Protein AF-A0A961LJA7-F1 (afdb_monomer)

Mean predicted aligned error: 6.27 Å

Secondary structure (DSSP, 8-state):
-GGG-S-GGG-TTHHHHHHTTS-SS-HHHHHHHHHHHHHHHHHHTT---S-TT-EEETTHHHHT-EEE-PPP-HHHHHHIIIIISTTHHHHHHHHHHHHHHTHHHHHHHHHHHHHHHHHHHHHHHTT-

Nearest PDB structures (foldseek):
  3pvr-assembly1_A  TM=9.749E-01  e=2.827E-11  Escherichia coli str. K-12 substr. MG1655
  4ii4-assembly1_A-2  TM=9.516E-01  e=1.582E-11  Escherichia coli str. K-12 substr. MG1655
  4iit-assembly1_A-2  TM=9.552E-01  e=5.053E-11  Klebsiella pneumoniae subsp. pneumoniae MGH 78578
  5zm8-assembly1_A  TM=3.032E-01  e=5.560E+00  Homo sapiens

Radius of gyration: 25.19 Å; Cα contacts (8 Å, |Δi|>4): 79; chains: 1; bounding box: 45×39×68 Å

pLDDT: mean 91.66, std 8.54, range [62.0, 98.62]

Solvent-accessible surface area (backbone atoms only — not comparable to full-atom values): 7541 Å² total; per-residue (Å²): 116,71,86,51,52,62,56,62,94,72,37,93,63,44,70,63,32,44,74,71,58,75,35,89,64,54,33,51,58,52,40,50,53,46,50,52,58,44,52,61,56,36,50,74,74,71,51,84,72,102,44,94,56,52,39,85,33,60,66,34,82,84,58,70,36,38,60,45,65,59,89,76,67,58,67,61,50,52,39,37,74,74,50,70,32,100,52,40,63,59,54,51,49,53,52,49,49,55,52,61,75,40,43,64,60,56,51,51,50,53,55,52,52,48,57,50,51,53,52,53,50,51,55,50,62,75,72,107

Foldseek 3Di:
DCVLDDDQVPPPCNPVCCVVVVDVDHSVRVVQVCQQVVVVVCVVVPHDDPFPQWDWDCPPPNRNIGIDTDDDPVVQSVCVVVQNDPCSVVVVVVVVCCCVVCVVVVVVVVVVVVVVVVVVVVVVVVVD

Structure (mmCIF, N/CA/C/O backbone):
data_AF-A0A961LJA7-F1
#
_entry.id   AF-A0A961LJA7-F1
#
loop_
_atom_site.group_PDB
_atom_site.id
_atom_site.type_symbol
_atom_site.label_atom_id
_atom_site.label_alt_id
_atom_site.label_comp_id
_atom_site.label_asym_id
_atom_site.label_entity_id
_atom_site.label_seq_id
_atom_site.pdbx_PDB_ins_code
_atom_site.Cartn_x
_atom_site.Cartn_y
_atom_site.Cartn_z
_atom_site.occupancy
_atom_site.B_iso_or_equiv
_atom_site.auth_seq_id
_atom_site.auth_comp_id
_atom_site.auth_asym_id
_atom_site.auth_atom_id
_atom_site.pdbx_PDB_model_num
ATOM 1 N N . LEU A 1 1 ? 4.239 -2.456 -8.085 1.00 93.12 1 LEU A N 1
ATOM 2 C CA . LEU A 1 1 ? 3.907 -1.427 -9.104 1.00 93.12 1 LEU A CA 1
ATOM 3 C C . LEU A 1 1 ? 2.429 -1.029 -9.113 1.00 93.12 1 LEU A C 1
ATOM 5 O O . LEU A 1 1 ? 2.134 0.159 -9.121 1.00 93.12 1 LEU A O 1
ATOM 9 N N . MET A 1 2 ? 1.504 -1.988 -9.030 1.00 94.75 2 MET A N 1
ATOM 10 C CA . MET A 1 2 ? 0.051 -1.739 -9.009 1.00 94.75 2 MET A CA 1
ATOM 11 C C . MET A 1 2 ? -0.463 -0.896 -7.820 1.00 94.75 2 MET A C 1
ATOM 13 O O . MET A 1 2 ? -1.534 -0.304 -7.898 1.00 94.75 2 MET A O 1
ATOM 17 N N . MET A 1 3 ? 0.302 -0.787 -6.725 1.00 94.31 3 MET A N 1
ATOM 18 C CA . MET A 1 3 ? -0.074 0.018 -5.548 1.00 94.31 3 MET A CA 1
ATOM 19 C C . MET A 1 3 ? -0.252 1.514 -5.843 1.00 94.31 3 MET A C 1
ATOM 21 O O . MET A 1 3 ? -0.982 2.184 -5.120 1.00 94.31 3 MET A O 1
ATOM 25 N N . PHE A 1 4 ? 0.398 2.040 -6.886 1.00 92.06 4 PHE A N 1
ATOM 26 C CA . PHE A 1 4 ? 0.255 3.445 -7.283 1.00 92.06 4 PHE A CA 1
ATOM 27 C C . PHE A 1 4 ? -1.086 3.741 -7.972 1.00 92.06 4 PHE A C 1
ATOM 29 O O . PHE A 1 4 ? -1.404 4.903 -8.201 1.00 92.06 4 PHE A O 1
ATOM 36 N N . GLY A 1 5 ? -1.892 2.713 -8.250 1.00 89.69 5 GLY A N 1
ATOM 37 C CA . GLY A 1 5 ? -3.186 2.835 -8.910 1.00 89.69 5 GLY A CA 1
ATOM 38 C C . GLY A 1 5 ? -3.120 2.558 -10.414 1.00 89.69 5 GLY A C 1
ATOM 39 O O . GLY A 1 5 ? -2.051 2.194 -10.921 1.00 89.69 5 GLY A O 1
ATOM 40 N N . PRO A 1 6 ? -4.264 2.708 -11.109 1.00 90.50 6 PRO A N 1
ATOM 41 C CA . PRO A 1 6 ? -4.367 2.500 -12.550 1.00 90.50 6 PRO A CA 1
ATOM 42 C C . PRO A 1 6 ? -3.537 3.526 -13.327 1.00 90.50 6 PRO A C 1
ATOM 44 O O . PRO A 1 6 ? -3.077 4.521 -12.751 1.00 90.50 6 PRO A O 1
ATOM 47 N N . HIS A 1 7 ? -3.382 3.278 -14.628 1.00 85.50 7 HIS A N 1
ATOM 48 C CA . HIS A 1 7 ? -2.815 4.244 -15.565 1.00 85.50 7 HIS A CA 1
ATOM 49 C C . HIS A 1 7 ? -3.558 5.584 -15.484 1.00 85.50 7 HIS A C 1
ATOM 51 O O . HIS A 1 7 ? -4.757 5.624 -15.177 1.00 85.50 7 HIS A O 1
ATOM 57 N N . ASP A 1 8 ? -2.863 6.686 -15.753 1.00 80.75 8 ASP A N 1
ATOM 58 C CA . ASP A 1 8 ? -3.438 8.025 -15.622 1.00 80.75 8 ASP A CA 1
ATOM 59 C C . ASP A 1 8 ? -4.674 8.212 -16.520 1.00 80.75 8 ASP A C 1
ATOM 61 O O . ASP A 1 8 ? -5.640 8.849 -16.099 1.00 80.75 8 ASP A O 1
ATOM 65 N N . SER A 1 9 ? -4.695 7.574 -17.700 1.00 76.12 9 SER A N 1
ATOM 66 C CA . SER A 1 9 ? -5.842 7.568 -18.631 1.00 76.12 9 SER A CA 1
ATOM 67 C C . SER A 1 9 ? -7.116 6.948 -18.053 1.00 76.12 9 SER A C 1
ATOM 69 O O . SER A 1 9 ? -8.215 7.318 -18.458 1.00 76.12 9 SER A O 1
ATOM 71 N N . ASP A 1 10 ? -6.974 6.029 -17.099 1.00 75.62 10 ASP A N 1
ATOM 72 C CA . ASP A 1 10 ? -8.076 5.227 -16.559 1.00 75.62 10 ASP A CA 1
ATOM 73 C C . ASP A 1 10 ? -8.467 5.693 -15.143 1.00 75.62 10 ASP A C 1
ATOM 75 O O . ASP A 1 10 ? -9.366 5.148 -14.492 1.00 75.62 10 ASP A O 1
ATOM 79 N N . SER A 1 11 ? -7.795 6.732 -14.637 1.00 72.75 11 SER A N 1
ATOM 80 C CA . SER A 1 11 ? -8.011 7.299 -13.310 1.00 72.75 11 SER A CA 1
ATOM 81 C C . SER A 1 11 ? -9.184 8.289 -13.313 1.00 72.75 11 SER A C 1
ATOM 83 O O . SER A 1 11 ? -8.995 9.501 -13.420 1.00 72.75 11 SER A O 1
ATOM 85 N N . GLN A 1 12 ? -10.402 7.788 -13.068 1.00 66.88 12 GLN A N 1
ATOM 86 C CA . GLN A 1 12 ? -11.654 8.577 -13.030 1.00 66.88 12 GLN A CA 1
ATOM 87 C C . GLN A 1 12 ? -11.650 9.784 -12.061 1.00 66.88 12 GLN A C 1
ATOM 89 O O . GLN A 1 12 ? -12.466 10.694 -12.195 1.00 66.88 12 GLN A O 1
ATOM 94 N N . HIS A 1 13 ? -10.743 9.818 -11.078 1.00 64.62 13 HIS A N 1
ATOM 95 C CA . HIS A 1 13 ? -10.620 10.903 -10.091 1.00 64.62 13 HIS A CA 1
ATOM 96 C C . HIS A 1 13 ? -9.322 11.721 -10.223 1.00 64.62 13 HIS A C 1
ATOM 98 O O . HIS A 1 13 ? -9.029 12.542 -9.347 1.00 64.62 13 HIS A O 1
ATOM 104 N N . GLY A 1 14 ? -8.529 11.494 -11.280 1.00 62.00 14 GLY A N 1
ATOM 105 C CA . GLY A 1 14 ? -7.227 12.139 -11.493 1.00 62.00 14 GLY A CA 1
ATOM 106 C C . GLY A 1 14 ? -7.334 13.661 -11.589 1.00 62.00 14 GLY A C 1
ATOM 107 O O . GLY A 1 14 ? -6.754 14.374 -10.768 1.00 62.00 14 GLY A O 1
ATOM 108 N N . ASP A 1 15 ? -8.159 14.148 -12.514 1.00 64.44 15 ASP A N 1
ATOM 109 C CA . ASP A 1 15 ? -8.228 15.569 -12.876 1.00 64.44 15 ASP A CA 1
ATOM 110 C C . ASP A 1 15 ? -8.694 16.473 -11.727 1.00 64.44 15 ASP A C 1
ATOM 112 O O . ASP A 1 15 ? -8.109 17.529 -11.470 1.00 64.44 15 ASP A O 1
ATOM 116 N N . GLN A 1 16 ? -9.718 16.051 -10.977 1.00 69.44 16 GLN A N 1
ATOM 117 C CA . GLN A 1 16 ? -10.218 16.820 -9.830 1.00 69.44 16 GLN A CA 1
ATOM 118 C C . GLN A 1 16 ? -9.224 16.807 -8.662 1.00 69.44 16 GLN A C 1
ATOM 120 O O . GLN A 1 16 ? -8.976 17.846 -8.046 1.00 69.44 16 GLN A O 1
ATOM 125 N N . SER A 1 17 ? -8.601 15.655 -8.392 1.00 72.75 17 SER A N 1
ATOM 126 C CA . SER A 1 17 ? -7.621 15.519 -7.308 1.00 72.75 17 SER A CA 1
ATOM 127 C C . SER A 1 17 ? -6.355 16.335 -7.567 1.00 72.75 17 SER A C 1
ATOM 129 O O . SER A 1 17 ? -5.797 16.905 -6.628 1.00 72.75 17 SER A O 1
ATOM 131 N N . MET A 1 18 ? -5.915 16.423 -8.827 1.00 73.44 18 MET A N 1
ATOM 132 C CA . MET A 1 18 ? -4.784 17.262 -9.236 1.00 73.44 18 MET A CA 1
ATOM 133 C C . MET A 1 18 ? -5.139 18.751 -9.159 1.00 73.44 18 MET A C 1
ATOM 135 O O . MET A 1 18 ? -4.376 19.541 -8.600 1.00 73.44 18 MET A O 1
ATOM 139 N N . LYS A 1 19 ? -6.334 19.145 -9.625 1.00 76.38 19 LYS A N 1
ATOM 140 C CA . LYS A 1 19 ? -6.803 20.541 -9.579 1.00 76.38 19 LYS A CA 1
ATOM 141 C C . LYS A 1 19 ? -6.902 21.087 -8.153 1.00 76.38 19 LYS A C 1
ATOM 143 O O . LYS A 1 19 ? -6.561 22.244 -7.911 1.00 76.38 19 LYS A O 1
ATOM 148 N N . TRP A 1 20 ? -7.322 20.258 -7.201 1.00 84.62 20 TRP A N 1
ATOM 149 C CA . TRP A 1 20 ? -7.377 20.619 -5.781 1.00 84.62 20 TRP A CA 1
ATOM 150 C C . TRP A 1 20 ? -6.068 20.377 -5.024 1.00 84.62 20 TRP A C 1
ATOM 152 O O . TRP A 1 20 ? -6.020 20.582 -3.813 1.00 84.62 20 TRP A O 1
ATOM 162 N N . LYS A 1 21 ? -4.995 19.968 -5.717 1.00 81.12 21 LYS A N 1
ATOM 163 C CA . LYS A 1 21 ? -3.683 19.644 -5.132 1.00 81.12 21 LYS A CA 1
ATOM 164 C C . LYS A 1 21 ? -3.738 18.562 -4.041 1.00 81.12 21 LYS A C 1
ATOM 166 O O . LYS A 1 21 ? -2.849 18.498 -3.192 1.00 81.12 21 LYS A O 1
ATOM 171 N N . ILE A 1 22 ? -4.754 17.697 -4.08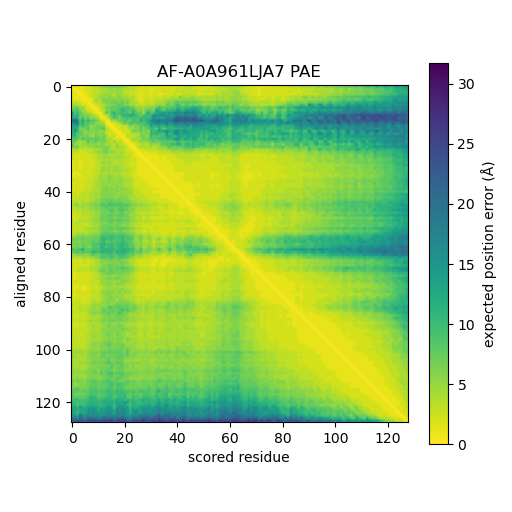1 1.00 78.06 22 ILE A N 1
ATOM 172 C CA . ILE A 1 22 ? -4.838 16.482 -3.258 1.00 78.06 22 ILE A CA 1
ATOM 173 C C . ILE A 1 22 ? -3.809 15.465 -3.768 1.00 78.06 22 ILE A C 1
ATOM 175 O O . ILE A 1 22 ? -3.070 14.880 -2.978 1.00 78.06 22 ILE A O 1
ATOM 179 N N . LYS A 1 23 ? -3.698 15.317 -5.095 1.00 78.00 23 LYS A N 1
ATOM 180 C CA . LYS A 1 23 ? -2.565 14.659 -5.756 1.00 78.00 23 LYS A CA 1
ATOM 181 C C . LYS A 1 23 ? -1.620 15.733 -6.299 1.00 78.00 23 LYS A C 1
ATOM 183 O O . LYS A 1 23 ? -2.068 16.716 -6.880 1.00 78.00 23 LYS A O 1
ATOM 188 N N . ARG A 1 24 ? -0.314 15.572 -6.059 1.00 82.31 24 ARG A N 1
ATOM 189 C CA . ARG A 1 24 ? 0.734 16.470 -6.597 1.00 82.31 24 ARG A CA 1
ATOM 190 C C . ARG A 1 24 ? 1.503 15.867 -7.768 1.00 82.31 24 ARG A C 1
ATOM 192 O O . ARG A 1 24 ? 2.173 16.602 -8.478 1.00 82.31 24 ARG A O 1
ATOM 199 N N . PHE A 1 25 ? 1.417 14.552 -7.911 1.00 84.38 25 PHE A N 1
ATOM 200 C CA . PHE A 1 25 ? 2.030 13.759 -8.964 1.00 84.38 25 PHE A CA 1
ATOM 201 C C . PHE A 1 25 ? 0.991 12.755 -9.442 1.00 84.38 25 PHE A C 1
ATOM 203 O O . PHE A 1 25 ? 0.122 12.346 -8.657 1.00 84.38 25 PHE A O 1
ATOM 210 N N . SER A 1 26 ? 1.088 12.378 -10.707 1.00 87.25 26 SER A N 1
ATOM 211 C CA . SER A 1 26 ? 0.220 11.362 -11.286 1.00 87.25 26 SER A CA 1
ATOM 212 C C . SER A 1 26 ? 0.578 9.956 -10.782 1.00 87.25 26 SER A C 1
ATOM 214 O O . SER A 1 26 ? 1.601 9.756 -10.112 1.00 87.25 26 SER A O 1
ATOM 216 N N . ASN A 1 27 ? -0.282 8.971 -11.050 1.00 89.12 27 ASN A N 1
ATOM 217 C CA . ASN A 1 27 ? -0.012 7.597 -10.626 1.00 89.12 27 ASN A CA 1
ATOM 218 C C . ASN A 1 27 ? 1.207 7.051 -11.381 1.00 89.12 27 ASN A C 1
ATOM 220 O O . ASN A 1 27 ? 2.070 6.401 -10.783 1.00 89.12 27 ASN A O 1
ATOM 224 N N . ASP A 1 28 ? 1.292 7.351 -12.678 1.00 89.81 28 ASP A N 1
ATOM 225 C CA . ASP A 1 28 ? 2.369 6.885 -13.548 1.00 89.81 28 ASP A CA 1
ATOM 226 C C . ASP A 1 28 ? 3.695 7.587 -13.227 1.00 89.81 28 ASP A C 1
ATOM 228 O O . ASP A 1 28 ? 4.732 6.927 -13.147 1.00 89.81 28 ASP A O 1
ATOM 232 N N . GLU A 1 29 ? 3.668 8.886 -12.910 1.00 90.56 29 GLU A N 1
ATOM 233 C CA . GLU A 1 29 ? 4.848 9.627 -12.448 1.00 90.56 29 GLU A CA 1
ATOM 234 C C . GLU A 1 29 ? 5.426 9.051 -11.149 1.00 90.56 29 GLU A C 1
ATOM 236 O O . GLU A 1 29 ? 6.642 8.885 -11.018 1.00 90.56 29 GLU A O 1
ATOM 241 N N . LEU A 1 30 ? 4.571 8.744 -10.165 1.00 92.62 30 LEU A N 1
ATOM 242 C CA . LEU A 1 30 ? 5.016 8.128 -8.912 1.00 92.62 30 LEU A CA 1
ATOM 243 C C . LEU A 1 30 ? 5.552 6.717 -9.143 1.00 92.62 30 LEU A C 1
ATOM 245 O O . LEU A 1 30 ? 6.556 6.340 -8.535 1.00 92.62 30 LEU A O 1
ATOM 249 N N . ARG A 1 31 ? 4.921 5.957 -10.042 1.00 94.94 31 ARG A N 1
ATOM 250 C CA . ARG A 1 31 ? 5.378 4.618 -10.402 1.00 94.94 31 ARG A CA 1
ATOM 251 C C . ARG A 1 31 ? 6.747 4.654 -11.075 1.00 94.94 31 ARG A C 1
ATOM 253 O O . ARG A 1 31 ? 7.615 3.888 -10.671 1.00 94.94 31 ARG A O 1
ATOM 260 N N . GLN A 1 32 ? 6.964 5.557 -12.030 1.00 94.12 32 GLN A N 1
ATOM 261 C CA . GLN A 1 32 ? 8.254 5.709 -12.704 1.00 94.12 32 GLN A CA 1
ATOM 262 C C . GLN A 1 32 ? 9.353 6.095 -11.709 1.00 94.12 32 GLN A C 1
ATOM 264 O O . GLN A 1 32 ? 10.389 5.438 -11.658 1.00 94.12 32 GLN A O 1
ATOM 269 N N . LYS A 1 33 ? 9.101 7.083 -10.838 1.00 93.56 33 LYS A N 1
ATOM 270 C CA . LYS A 1 33 ? 10.056 7.475 -9.785 1.00 93.56 33 LYS A CA 1
ATOM 271 C C . LYS A 1 33 ? 10.408 6.323 -8.850 1.00 93.56 33 LYS A C 1
ATOM 273 O O . LYS A 1 33 ? 11.551 6.218 -8.416 1.00 93.56 33 LYS A O 1
ATOM 278 N N . PHE A 1 34 ? 9.429 5.486 -8.514 1.00 95.88 34 PHE A N 1
ATOM 279 C CA . PHE A 1 34 ? 9.662 4.308 -7.691 1.00 95.88 34 PHE A CA 1
ATOM 280 C C . PHE A 1 34 ? 10.578 3.307 -8.397 1.00 95.88 34 PHE A C 1
ATOM 282 O O . PHE A 1 34 ? 11.555 2.882 -7.795 1.00 95.88 34 PHE A O 1
ATOM 289 N N . VAL A 1 35 ? 10.313 2.971 -9.664 1.00 96.00 35 VAL A N 1
ATOM 290 C CA . VAL A 1 35 ? 11.178 2.057 -10.431 1.00 96.00 35 VAL A CA 1
ATOM 291 C C . VAL A 1 35 ? 12.599 2.619 -10.517 1.00 96.00 35 VAL A C 1
ATOM 293 O O . VAL A 1 35 ? 13.545 1.928 -10.143 1.00 96.00 35 VAL A O 1
ATOM 296 N N . ASP A 1 36 ? 12.741 3.892 -10.894 1.00 95.19 36 ASP A N 1
ATOM 297 C CA . ASP A 1 36 ? 14.043 4.555 -11.032 1.00 95.19 36 ASP A CA 1
ATOM 298 C C . ASP A 1 36 ? 14.852 4.553 -9.726 1.00 95.19 36 ASP A C 1
ATOM 300 O O . ASP A 1 36 ? 16.076 4.427 -9.748 1.00 95.19 36 ASP A O 1
ATOM 304 N N . ALA A 1 37 ? 14.179 4.659 -8.576 1.00 94.88 37 ALA A N 1
ATOM 305 C CA . ALA A 1 37 ? 14.826 4.628 -7.270 1.00 94.88 37 ALA A CA 1
ATOM 306 C C . ALA A 1 37 ? 15.097 3.206 -6.756 1.00 94.88 37 ALA A C 1
ATOM 308 O O . ALA A 1 37 ? 16.101 2.989 -6.078 1.00 94.88 37 ALA A O 1
ATOM 309 N N . THR A 1 38 ? 14.203 2.250 -7.018 1.00 96.69 38 THR A N 1
ATOM 310 C CA . THR A 1 38 ? 14.237 0.906 -6.422 1.00 96.69 38 THR A CA 1
ATOM 311 C C . THR A 1 38 ? 15.113 -0.067 -7.198 1.00 96.69 38 THR A C 1
ATOM 313 O O . THR A 1 38 ? 15.735 -0.920 -6.567 1.00 96.69 38 THR A O 1
ATOM 316 N N . VAL A 1 39 ? 15.219 0.054 -8.525 1.00 96.31 39 VAL A N 1
ATOM 317 C CA . VAL A 1 39 ? 16.058 -0.860 -9.319 1.00 96.31 39 VAL A CA 1
ATOM 318 C C . VAL A 1 39 ? 17.525 -0.824 -8.870 1.00 96.31 39 VAL A C 1
ATOM 320 O O . VAL A 1 39 ? 18.029 -1.881 -8.486 1.00 96.31 39 VAL A O 1
ATOM 323 N N . PRO A 1 40 ? 18.175 0.353 -8.734 1.00 95.44 40 PRO A N 1
ATOM 324 C CA . PRO A 1 40 ? 19.550 0.419 -8.234 1.00 95.44 40 PRO A CA 1
ATOM 325 C C . PRO A 1 40 ? 19.705 -0.122 -6.807 1.00 95.44 40 PRO A C 1
ATOM 327 O O . PRO A 1 40 ? 20.733 -0.700 -6.467 1.00 95.44 40 PRO A O 1
ATOM 330 N N . GLN A 1 41 ? 18.684 0.047 -5.954 1.00 97.25 41 GLN A N 1
ATOM 331 C CA . GLN A 1 41 ? 18.698 -0.506 -4.595 1.00 97.25 41 GLN A CA 1
ATOM 332 C C . GLN A 1 41 ? 18.681 -2.035 -4.618 1.00 97.25 41 GLN A C 1
ATOM 334 O O . GLN A 1 41 ? 19.408 -2.651 -3.846 1.00 97.25 41 GLN A O 1
ATOM 339 N N . GLY A 1 42 ? 17.869 -2.638 -5.492 1.00 96.44 42 GLY A N 1
ATOM 340 C CA . GLY A 1 42 ? 17.799 -4.088 -5.668 1.00 96.44 42 GLY A CA 1
ATOM 341 C C . GLY A 1 42 ? 19.090 -4.665 -6.240 1.00 96.44 42 GLY A C 1
ATOM 342 O O . GLY A 1 42 ? 19.614 -5.631 -5.693 1.00 96.44 42 GLY A O 1
ATOM 343 N N . GLU A 1 43 ? 19.645 -4.033 -7.274 1.00 95.06 43 GLU A N 1
ATOM 344 C CA . GLU A 1 43 ? 20.936 -4.420 -7.856 1.00 95.06 43 GLU A CA 1
ATOM 345 C C . GLU A 1 43 ? 22.067 -4.339 -6.823 1.00 95.06 43 GLU A C 1
ATOM 347 O O . GLU A 1 43 ? 22.880 -5.257 -6.723 1.00 95.06 43 GLU A O 1
ATOM 352 N N . PHE A 1 44 ? 22.078 -3.291 -5.990 1.00 96.44 44 PHE A N 1
ATOM 353 C CA . PHE A 1 44 ? 23.066 -3.122 -4.922 1.00 96.44 44 PHE A CA 1
ATOM 354 C C . PHE A 1 44 ? 23.065 -4.278 -3.910 1.00 96.44 44 PHE A C 1
ATOM 356 O O . PHE A 1 44 ? 24.122 -4.661 -3.412 1.00 96.44 44 PHE A O 1
ATOM 363 N N . ILE A 1 45 ? 21.897 -4.860 -3.620 1.00 97.38 45 ILE A N 1
ATOM 364 C CA . ILE A 1 45 ? 21.765 -6.023 -2.725 1.00 97.38 45 ILE A CA 1
ATOM 365 C C . ILE A 1 45 ? 21.772 -7.369 -3.471 1.00 97.38 45 ILE A C 1
ATOM 367 O O . ILE A 1 45 ? 21.525 -8.407 -2.858 1.00 97.38 45 ILE A O 1
ATOM 371 N N . GLY A 1 46 ? 22.062 -7.372 -4.776 1.00 96.31 46 GLY A N 1
ATOM 372 C CA . GLY A 1 46 ? 22.172 -8.584 -5.592 1.00 96.31 46 GLY A CA 1
ATOM 373 C C . GLY A 1 46 ? 20.837 -9.239 -5.959 1.00 96.31 46 GLY A C 1
ATOM 374 O O . GLY A 1 46 ? 20.806 -10.436 -6.243 1.00 96.31 46 GLY A O 1
ATOM 375 N N . LEU A 1 47 ? 19.731 -8.491 -5.939 1.00 96.69 47 LEU A N 1
ATOM 376 C CA . LEU A 1 47 ? 18.439 -8.974 -6.424 1.00 96.69 47 LEU A CA 1
ATOM 377 C C . LEU A 1 47 ? 18.332 -8.868 -7.946 1.00 96.69 47 LEU A C 1
ATOM 379 O O . LEU A 1 47 ? 18.960 -8.031 -8.589 1.00 96.69 47 LEU A O 1
ATOM 383 N N . THR A 1 48 ? 17.459 -9.703 -8.503 1.00 94.81 48 THR A N 1
ATOM 384 C CA . THR A 1 48 ? 16.991 -9.602 -9.886 1.00 94.81 48 THR A CA 1
ATOM 385 C C . THR A 1 48 ? 15.506 -9.260 -9.890 1.00 94.81 48 THR A C 1
ATOM 387 O O . THR A 1 48 ? 14.780 -9.569 -8.941 1.00 94.81 48 THR A O 1
ATOM 390 N N . PHE A 1 49 ? 15.054 -8.600 -10.952 1.00 95.19 49 PHE A N 1
ATOM 391 C CA . PHE A 1 49 ? 13.659 -8.209 -11.113 1.00 95.19 49 PHE A CA 1
ATOM 392 C C . PHE A 1 49 ? 12.975 -9.131 -12.129 1.00 95.19 49 PHE A C 1
ATOM 394 O O . PHE A 1 49 ? 13.547 -9.382 -13.190 1.00 95.19 49 PHE A O 1
ATOM 401 N N . PRO A 1 50 ? 11.765 -9.644 -11.835 1.00 95.50 50 PRO A N 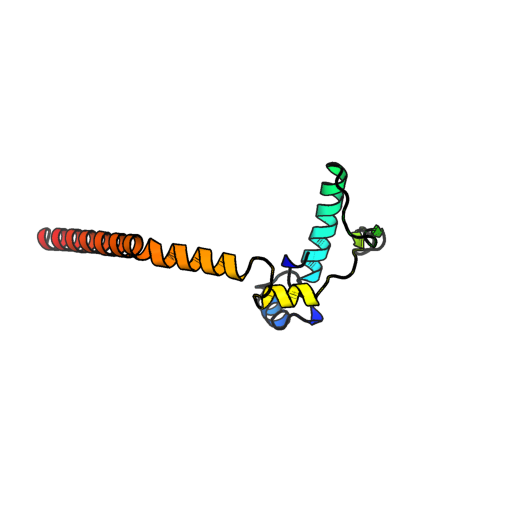1
ATOM 402 C CA . PRO A 1 50 ? 11.035 -10.540 -12.727 1.00 95.50 50 PRO A CA 1
ATOM 403 C C . PRO A 1 50 ? 10.311 -9.752 -13.831 1.00 95.50 50 PRO A C 1
ATOM 405 O O . PRO A 1 50 ? 9.090 -9.807 -13.945 1.00 95.50 50 PRO A O 1
ATOM 408 N N . ASP A 1 51 ? 11.067 -8.983 -14.610 1.00 96.31 51 ASP A N 1
ATOM 409 C CA . ASP A 1 51 ? 10.569 -8.182 -15.725 1.00 96.31 51 ASP A CA 1
ATOM 410 C C . ASP A 1 51 ? 11.598 -8.222 -16.870 1.00 96.31 51 ASP A C 1
ATOM 412 O O . ASP A 1 51 ? 12.665 -7.615 -16.747 1.00 96.31 51 ASP A O 1
ATOM 416 N N . PRO A 1 52 ? 11.331 -8.965 -17.961 1.00 94.88 52 PRO A N 1
ATOM 417 C CA . PRO A 1 52 ? 12.272 -9.104 -19.071 1.00 94.88 52 PRO A CA 1
ATOM 418 C C . PRO A 1 52 ? 12.450 -7.810 -19.874 1.00 94.88 52 PRO A C 1
ATOM 420 O O . PRO A 1 52 ? 13.464 -7.660 -20.555 1.00 94.88 52 PRO A O 1
ATOM 423 N N . ASP A 1 53 ? 11.492 -6.883 -19.792 1.00 95.94 53 ASP A N 1
ATOM 424 C CA . ASP A 1 53 ? 11.543 -5.598 -20.489 1.00 95.94 53 ASP A CA 1
ATOM 425 C C . ASP A 1 53 ? 12.241 -4.515 -19.651 1.00 95.94 53 ASP A C 1
ATOM 427 O O . ASP A 1 53 ? 12.439 -3.393 -20.132 1.00 95.94 53 ASP A O 1
ATOM 431 N N . LEU A 1 54 ? 12.645 -4.847 -18.416 1.00 96.62 54 LEU A N 1
ATOM 432 C CA . LEU A 1 54 ? 13.335 -3.931 -17.521 1.00 96.62 54 LEU A CA 1
ATOM 433 C C . LEU A 1 54 ? 14.725 -3.588 -18.057 1.00 96.62 54 LEU A C 1
ATOM 435 O O . LEU A 1 54 ? 15.627 -4.426 -18.083 1.00 96.62 54 LEU A O 1
ATOM 439 N N . LYS A 1 55 ? 14.926 -2.328 -18.440 1.00 95.56 55 LYS A N 1
ATOM 440 C CA . LYS A 1 55 ? 16.217 -1.856 -18.957 1.00 95.56 55 LYS A CA 1
ATOM 441 C C . LYS A 1 55 ? 16.457 -0.389 -18.654 1.00 95.56 55 LYS A C 1
ATOM 443 O O . LYS A 1 55 ? 15.535 0.424 -18.658 1.00 95.56 55 LYS A O 1
ATOM 448 N N . TRP A 1 56 ? 17.722 -0.043 -18.442 1.00 95.56 56 TRP A N 1
ATOM 449 C CA . TRP A 1 56 ? 18.133 1.352 -18.359 1.00 95.56 56 TRP A CA 1
ATOM 450 C C . TRP A 1 56 ? 17.978 2.043 -19.719 1.00 95.56 56 TRP A C 1
ATOM 452 O O . TRP A 1 56 ? 18.425 1.535 -20.748 1.00 95.56 56 TRP A O 1
ATOM 462 N N . ASN A 1 57 ? 17.383 3.229 -19.705 1.00 94.94 57 ASN A N 1
ATOM 463 C CA . ASN A 1 57 ? 17.174 4.098 -20.850 1.00 94.94 57 ASN A CA 1
ATOM 464 C C . ASN A 1 57 ? 17.758 5.482 -20.533 1.00 94.94 57 ASN A C 1
ATOM 466 O O . ASN A 1 57 ? 17.244 6.199 -19.676 1.00 94.94 57 ASN A O 1
ATOM 470 N N . ALA A 1 58 ? 18.836 5.861 -21.224 1.00 93.44 58 ALA A N 1
ATOM 471 C CA . ALA A 1 58 ? 19.545 7.119 -20.980 1.00 93.44 58 ALA A CA 1
ATOM 472 C C . ALA A 1 58 ? 18.743 8.370 -21.396 1.00 93.44 58 ALA A C 1
ATOM 474 O O . ALA A 1 58 ? 18.916 9.432 -20.800 1.00 93.44 58 ALA A O 1
ATOM 475 N N . ASP A 1 59 ? 17.832 8.241 -22.363 1.00 89.94 59 ASP A N 1
ATOM 476 C CA . ASP A 1 59 ? 17.078 9.368 -22.926 1.00 89.94 59 ASP A CA 1
ATOM 477 C C . ASP A 1 59 ? 15.850 9.744 -22.078 1.00 89.94 59 ASP A C 1
ATOM 479 O O . ASP A 1 59 ? 15.300 10.847 -22.197 1.00 89.94 59 ASP A O 1
ATOM 483 N N . LYS A 1 60 ? 15.434 8.858 -21.162 1.00 88.25 60 LYS A N 1
ATOM 484 C CA . LYS A 1 60 ? 14.321 9.108 -20.240 1.00 88.25 60 LYS A CA 1
ATOM 485 C C . LYS A 1 60 ? 14.560 10.328 -19.349 1.00 88.25 60 LYS A C 1
ATOM 487 O O . LYS A 1 60 ? 15.686 10.764 -19.099 1.00 88.25 60 LYS A O 1
ATOM 492 N N . ASN A 1 61 ? 13.456 10.887 -18.848 1.00 83.69 61 ASN A N 1
ATOM 493 C CA . ASN A 1 61 ? 13.459 12.020 -17.919 1.00 83.69 61 ASN A CA 1
ATOM 494 C C . ASN A 1 61 ? 14.211 13.263 -18.456 1.00 83.69 61 ASN A C 1
ATOM 496 O O . ASN A 1 61 ? 14.799 14.022 -17.682 1.00 83.69 61 ASN A O 1
ATOM 500 N N . GLY A 1 62 ? 14.195 13.471 -19.780 1.00 84.00 62 GLY A N 1
ATOM 501 C CA . GLY A 1 62 ? 14.891 14.577 -20.444 1.00 84.00 62 GLY A CA 1
ATOM 502 C C . GLY A 1 62 ? 16.412 14.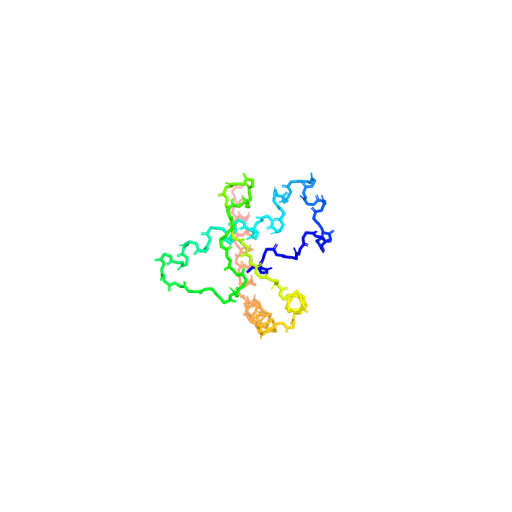399 -20.471 1.00 84.00 62 GLY A C 1
ATOM 503 O O . GLY A 1 62 ? 17.132 15.356 -20.193 1.00 84.00 62 GLY A O 1
ATOM 504 N N . GLY A 1 63 ? 16.892 13.178 -20.735 1.00 83.94 63 GLY A N 1
ATOM 505 C CA . GLY A 1 63 ? 18.323 12.847 -20.774 1.00 83.94 63 GLY A CA 1
ATOM 506 C C . GLY A 1 63 ? 18.973 12.636 -19.402 1.00 83.94 63 GLY A C 1
ATOM 507 O O . GLY A 1 63 ? 20.196 12.588 -19.296 1.00 83.94 63 GLY A O 1
ATOM 508 N N . LYS A 1 64 ? 18.174 12.541 -18.332 1.00 84.88 64 LYS A N 1
ATOM 509 C CA . LYS A 1 64 ? 18.659 12.220 -16.975 1.00 84.88 64 LYS A CA 1
ATOM 510 C C . LYS A 1 64 ? 18.752 10.716 -16.725 1.00 84.88 64 LYS A C 1
ATOM 512 O O . LYS A 1 64 ? 19.308 10.305 -15.709 1.00 84.88 64 LYS A O 1
ATOM 517 N N . GLY A 1 65 ? 18.204 9.924 -17.640 1.00 89.56 65 GLY A N 1
ATOM 518 C CA . GLY A 1 65 ? 18.096 8.486 -17.522 1.00 89.56 65 GLY A CA 1
ATOM 519 C C . GLY A 1 65 ? 16.916 8.032 -16.662 1.00 89.56 65 GLY A C 1
ATOM 520 O O . GLY A 1 65 ? 16.374 8.780 -15.841 1.00 89.56 65 GLY A O 1
ATOM 521 N N . GLY A 1 66 ? 16.497 6.795 -16.889 1.00 93.62 66 GLY A N 1
ATOM 522 C CA . GLY A 1 66 ? 15.457 6.099 -16.138 1.00 93.62 66 GLY A CA 1
ATOM 523 C C . GLY A 1 66 ? 15.284 4.678 -16.658 1.00 93.62 66 GLY A C 1
ATOM 524 O O . GLY A 1 66 ? 15.857 4.315 -17.681 1.00 93.62 66 GLY A O 1
ATOM 525 N N . TYR A 1 67 ? 14.488 3.868 -15.976 1.00 96.25 67 TYR A N 1
ATOM 526 C CA . TYR A 1 67 ? 14.231 2.490 -16.380 1.00 96.25 67 TYR A CA 1
ATOM 527 C C . TYR A 1 67 ? 12.940 2.384 -17.197 1.00 96.25 67 TYR A C 1
ATOM 529 O O . TYR A 1 67 ? 11.887 2.907 -16.819 1.00 96.25 67 TYR A O 1
ATOM 537 N N . ASP A 1 68 ? 13.011 1.712 -18.340 1.00 95.69 68 ASP A N 1
ATOM 538 C CA . ASP A 1 68 ? 11.843 1.114 -18.990 1.00 95.69 68 ASP A CA 1
ATOM 539 C C . ASP A 1 68 ? 11.461 -0.150 -18.229 1.00 95.69 68 ASP A C 1
ATOM 541 O O . ASP A 1 68 ? 12.354 -0.850 -17.772 1.00 95.69 68 ASP A O 1
ATOM 545 N N . PHE A 1 69 ? 10.166 -0.406 -18.064 1.00 95.94 69 PHE A N 1
ATOM 546 C CA . PHE A 1 69 ? 9.625 -1.599 -17.413 1.00 95.94 69 PHE A CA 1
ATOM 547 C C . PHE A 1 69 ? 8.430 -2.113 -18.222 1.00 95.94 69 PHE A C 1
ATOM 549 O O . PHE A 1 69 ? 7.795 -1.343 -18.952 1.00 95.94 69 PHE A O 1
ATOM 556 N N . GLY A 1 70 ? 8.147 -3.406 -18.105 1.00 95.06 70 GLY A N 1
ATOM 557 C CA . GLY A 1 70 ? 7.123 -4.105 -18.869 1.00 95.06 70 GLY A CA 1
ATOM 558 C C . GLY A 1 70 ? 5.691 -3.677 -18.543 1.00 95.06 70 GLY A C 1
ATOM 559 O O . GLY A 1 70 ? 5.407 -2.939 -17.592 1.00 95.06 70 GLY A O 1
ATOM 560 N N . ALA A 1 71 ? 4.753 -4.164 -19.354 1.00 94.56 71 ALA A N 1
ATOM 561 C CA . ALA A 1 71 ? 3.334 -3.908 -19.143 1.00 94.56 71 ALA A CA 1
ATOM 562 C C . ALA A 1 71 ? 2.843 -4.515 -17.818 1.00 94.56 71 ALA A C 1
ATOM 564 O O . ALA A 1 71 ? 3.219 -5.619 -17.428 1.00 94.56 71 ALA A O 1
ATOM 565 N N . ILE A 1 72 ? 1.964 -3.787 -17.131 1.00 94.50 72 ILE A N 1
ATOM 566 C CA . ILE A 1 72 ? 1.310 -4.259 -15.908 1.00 94.50 72 ILE A CA 1
ATOM 567 C C . ILE A 1 72 ? 0.076 -5.073 -16.296 1.00 94.50 72 ILE A C 1
ATOM 569 O O . ILE A 1 72 ? -0.693 -4.648 -17.158 1.00 94.50 72 ILE A O 1
ATOM 573 N N . ASP A 1 73 ? -0.143 -6.200 -15.617 1.00 95.19 73 ASP A N 1
ATOM 574 C CA . ASP A 1 73 ? -1.390 -6.959 -15.722 1.00 95.19 73 ASP A CA 1
ATOM 575 C C . ASP A 1 73 ? -2.545 -6.182 -15.062 1.00 95.19 73 ASP A C 1
ATOM 577 O O . ASP A 1 73 ? -2.801 -6.247 -13.854 1.00 95.19 73 ASP A O 1
ATOM 581 N N . TRP A 1 74 ? -3.220 -5.364 -15.865 1.00 94.12 74 TRP A N 1
ATOM 582 C CA . TRP A 1 74 ? -4.337 -4.549 -15.400 1.00 94.12 74 TRP A CA 1
ATOM 583 C C . TRP A 1 74 ? -5.604 -5.367 -15.127 1.00 94.12 74 TRP A C 1
ATOM 585 O O . TRP A 1 74 ? -6.429 -4.941 -14.312 1.00 94.12 74 TRP A O 1
ATOM 595 N N . ASP A 1 75 ? -5.750 -6.542 -15.740 1.00 95.25 75 ASP A N 1
ATOM 596 C CA . ASP A 1 75 ? -6.876 -7.438 -15.479 1.00 95.25 75 ASP A CA 1
ATOM 597 C C . ASP A 1 75 ? -6.756 -8.042 -14.074 1.00 95.25 75 ASP A C 1
ATOM 599 O O . ASP A 1 75 ? -7.719 -8.000 -13.297 1.00 95.25 75 ASP A O 1
ATOM 603 N N . GLU A 1 76 ? -5.558 -8.503 -13.694 1.00 95.50 76 GLU A N 1
ATOM 604 C CA . GLU A 1 76 ? -5.257 -8.929 -12.325 1.00 95.50 76 GLU A CA 1
ATOM 605 C C . GLU A 1 76 ? -5.513 -7.787 -11.334 1.00 95.50 76 GLU A C 1
ATOM 607 O O . GLU A 1 76 ? -6.222 -7.976 -10.337 1.00 95.50 76 GLU A O 1
ATOM 612 N N . PHE A 1 77 ? -4.999 -6.586 -11.623 1.00 95.31 77 PHE A N 1
ATOM 613 C CA . PHE A 1 77 ? -5.189 -5.412 -10.771 1.00 95.31 77 PHE A CA 1
ATOM 614 C C . PHE A 1 77 ? -6.668 -5.169 -10.451 1.00 95.31 77 PHE A C 1
ATOM 616 O O . PHE A 1 77 ? -7.055 -5.087 -9.278 1.00 95.31 77 PHE A O 1
ATOM 623 N N . TRP A 1 78 ? -7.519 -5.086 -11.476 1.00 94.25 78 TRP A N 1
ATOM 624 C CA . TRP A 1 78 ? -8.942 -4.830 -11.275 1.00 94.25 78 TRP A CA 1
ATOM 625 C C . TRP A 1 78 ? -9.659 -5.992 -10.594 1.00 94.25 78 TRP A C 1
ATOM 627 O O . TRP A 1 78 ? -10.585 -5.756 -9.812 1.00 94.25 78 TRP A O 1
ATOM 637 N N . ASN A 1 79 ? -9.238 -7.233 -10.836 1.00 96.00 79 ASN A N 1
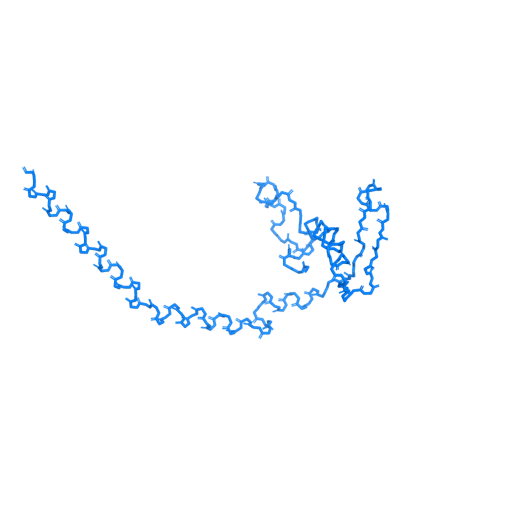ATOM 638 C CA . ASN A 1 79 ? -9.799 -8.396 -10.158 1.00 96.00 79 ASN A CA 1
ATOM 639 C C . ASN A 1 79 ? -9.513 -8.359 -8.644 1.00 96.00 79 ASN A C 1
ATOM 641 O O . ASN A 1 79 ? -10.416 -8.561 -7.825 1.00 96.00 79 ASN A O 1
ATOM 645 N N . VAL A 1 80 ? -8.285 -7.997 -8.257 1.00 96.25 80 VAL A N 1
ATOM 646 C CA . VAL A 1 80 ? -7.892 -7.818 -6.851 1.00 96.25 80 VAL A CA 1
ATOM 647 C C . VAL A 1 80 ? -8.661 -6.666 -6.201 1.00 96.25 80 VAL A C 1
ATOM 649 O O . VAL A 1 80 ? -9.187 -6.831 -5.096 1.00 96.25 80 VAL A O 1
ATOM 652 N N . VAL A 1 81 ? -8.781 -5.518 -6.879 1.00 93.81 81 VAL A N 1
ATOM 653 C CA . VAL A 1 81 ? -9.530 -4.344 -6.384 1.00 93.81 81 VAL A CA 1
ATOM 654 C C . VAL A 1 81 ? -11.003 -4.680 -6.141 1.00 93.81 81 VAL A C 1
ATOM 656 O O . VAL A 1 81 ? -11.571 -4.259 -5.134 1.00 93.81 81 VAL A O 1
ATOM 659 N N . LYS A 1 82 ? -11.612 -5.493 -7.011 1.00 95.00 82 LYS A N 1
ATOM 660 C CA . LYS A 1 82 ? -13.007 -5.951 -6.879 1.00 95.00 82 LYS A CA 1
ATOM 661 C C . LYS A 1 82 ? -13.222 -6.990 -5.773 1.00 95.00 82 LYS A C 1
ATOM 663 O O . LYS A 1 82 ? -14.357 -7.396 -5.544 1.00 95.00 82 LYS A O 1
ATOM 668 N N . GLY A 1 83 ? -12.172 -7.400 -5.061 1.00 94.62 83 GLY A N 1
ATOM 669 C CA . GLY A 1 83 ? -12.287 -8.325 -3.934 1.00 94.62 83 GLY A CA 1
ATOM 670 C C . GLY A 1 83 ? -12.025 -9.791 -4.274 1.00 94.62 83 GLY A C 1
ATOM 671 O O . GLY A 1 83 ? -12.204 -10.633 -3.399 1.00 94.62 83 GLY A O 1
ATOM 672 N N . ASN A 1 84 ? -11.569 -10.097 -5.489 1.00 95.50 84 ASN A N 1
ATOM 673 C CA . ASN A 1 84 ? -11.329 -11.468 -5.953 1.00 95.50 84 ASN A CA 1
ATOM 674 C C . ASN A 1 84 ? -9.842 -11.851 -5.962 1.00 95.50 84 ASN A C 1
ATOM 676 O O . ASN A 1 84 ? -9.454 -12.831 -6.593 1.00 95.50 84 ASN A O 1
ATOM 680 N N . GLY A 1 85 ? -8.991 -11.073 -5.294 1.00 94.75 85 GLY A N 1
ATOM 681 C CA . GLY A 1 85 ? -7.590 -11.429 -5.123 1.00 94.75 85 GLY A CA 1
ATOM 682 C C . GLY A 1 85 ? -7.389 -12.523 -4.065 1.00 94.75 85 GLY A C 1
ATOM 683 O O . GLY A 1 85 ? -8.302 -12.835 -3.290 1.00 94.75 85 GLY A O 1
ATOM 684 N N . PRO A 1 86 ? -6.168 -13.079 -3.974 1.00 95.06 86 PRO A N 1
ATOM 685 C CA . PRO A 1 86 ? -5.899 -14.301 -3.212 1.00 95.06 86 PRO A CA 1
ATOM 686 C C . PRO A 1 86 ? -6.278 -14.234 -1.729 1.00 95.06 86 PRO A C 1
ATOM 688 O O . PRO A 1 86 ? -6.681 -15.233 -1.144 1.00 95.06 86 PRO A O 1
ATOM 691 N N . MET A 1 87 ? -6.155 -13.056 -1.109 1.00 96.81 87 MET A N 1
ATOM 692 C CA . MET A 1 87 ? -6.379 -12.877 0.330 1.00 96.81 87 MET A CA 1
ATOM 693 C C . MET A 1 87 ? -7.553 -11.956 0.672 1.00 96.81 87 MET A C 1
ATOM 695 O O . MET A 1 87 ? -7.784 -11.696 1.850 1.00 96.81 87 MET A O 1
ATOM 699 N N . ASN A 1 88 ? -8.293 -11.420 -0.301 1.00 97.31 88 ASN A N 1
ATOM 700 C CA . ASN A 1 88 ? -9.300 -10.386 -0.033 1.00 97.31 88 ASN A CA 1
ATOM 701 C C . ASN A 1 88 ? -10.359 -10.855 0.975 1.00 97.31 88 ASN A C 1
ATOM 703 O O . ASN A 1 88 ? -10.623 -10.166 1.964 1.00 97.31 88 ASN A O 1
ATOM 707 N N . ARG A 1 89 ? -10.906 -12.060 0.769 1.00 96.12 89 ARG A N 1
ATOM 708 C CA . ARG A 1 89 ? -11.884 -12.671 1.679 1.00 96.12 89 ARG A CA 1
ATOM 709 C C . ARG A 1 89 ? -11.321 -12.820 3.089 1.00 96.12 89 ARG A C 1
ATOM 711 O O . ARG A 1 89 ? -11.970 -12.411 4.050 1.00 96.12 89 ARG A O 1
ATOM 718 N N . ASP A 1 90 ? -10.111 -13.352 3.207 1.00 97.75 90 ASP A N 1
ATOM 719 C CA . ASP A 1 90 ? -9.503 -13.665 4.498 1.00 97.75 90 ASP A CA 1
ATOM 720 C C . ASP A 1 90 ? -9.129 -12.388 5.266 1.00 97.75 90 ASP A C 1
ATOM 722 O O . ASP A 1 90 ? -9.333 -12.309 6.477 1.00 97.75 90 ASP A O 1
ATOM 726 N N . ARG A 1 91 ? -8.677 -11.335 4.568 1.00 97.81 91 ARG A N 1
ATOM 727 C CA . ARG A 1 91 ? -8.413 -10.008 5.157 1.00 97.81 91 ARG A CA 1
ATOM 728 C C . ARG A 1 91 ? -9.682 -9.391 5.741 1.00 97.81 91 ARG A C 1
ATOM 730 O O . ARG A 1 91 ? -9.661 -8.903 6.872 1.00 97.81 91 ARG A O 1
ATOM 737 N N . ILE A 1 92 ? -10.787 -9.426 4.992 1.00 97.62 92 ILE A N 1
ATOM 738 C CA . ILE A 1 92 ? -12.074 -8.901 5.462 1.00 97.62 92 ILE A CA 1
ATOM 739 C C . ILE A 1 92 ? -12.620 -9.751 6.609 1.00 97.62 92 ILE A C 1
ATOM 741 O O . ILE A 1 92 ? -13.070 -9.190 7.607 1.00 97.62 92 ILE A O 1
ATOM 745 N N . ALA A 1 93 ? -12.537 -11.080 6.515 1.00 98.12 93 ALA A N 1
ATOM 746 C CA . ALA A 1 93 ? -12.964 -11.985 7.579 1.00 98.12 93 ALA A CA 1
ATOM 747 C C . ALA A 1 93 ? -12.184 -11.739 8.878 1.00 98.12 93 ALA A C 1
ATOM 749 O O . ALA A 1 93 ? -12.793 -11.577 9.932 1.00 98.12 93 ALA A O 1
ATOM 750 N N . ALA A 1 94 ? -10.855 -11.616 8.802 1.00 98.50 94 ALA A N 1
ATOM 751 C CA . ALA A 1 94 ? -10.015 -11.311 9.957 1.00 98.50 94 ALA A CA 1
ATOM 752 C C . ALA A 1 94 ? -10.374 -9.956 10.588 1.00 98.50 94 ALA A C 1
ATOM 754 O O . ALA A 1 94 ? -10.465 -9.847 11.811 1.00 98.50 94 ALA A O 1
ATOM 755 N N . ARG A 1 95 ? -10.630 -8.924 9.768 1.00 98.25 95 ARG A N 1
ATOM 756 C CA . ARG A 1 95 ? -11.026 -7.602 10.273 1.00 98.25 95 ARG A CA 1
ATOM 757 C C . ARG A 1 95 ? -12.409 -7.616 10.921 1.00 98.25 95 ARG A C 1
ATOM 759 O O . ARG A 1 95 ? -12.563 -7.002 11.974 1.00 98.25 95 ARG A O 1
ATOM 766 N N .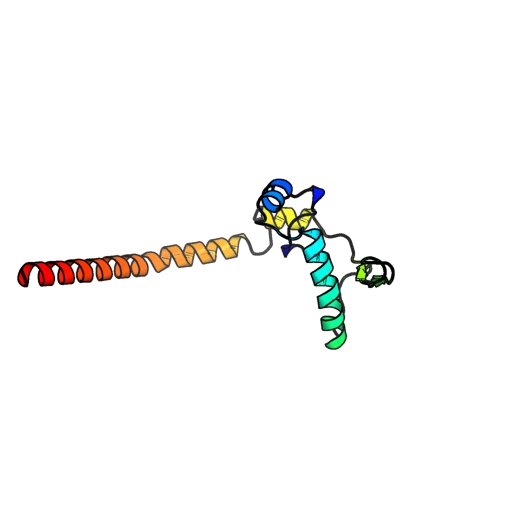 ARG A 1 96 ? -13.385 -8.300 10.315 1.00 98.50 96 ARG A N 1
ATOM 767 C CA . ARG A 1 96 ? -14.733 -8.478 10.881 1.00 98.50 96 ARG A CA 1
ATOM 768 C C . ARG A 1 96 ? -14.661 -9.217 12.208 1.00 98.50 96 ARG A C 1
ATOM 770 O O . ARG A 1 96 ? -15.098 -8.674 13.208 1.00 98.50 96 ARG A O 1
ATOM 777 N N . LYS A 1 97 ? -13.971 -10.358 12.246 1.00 98.50 97 LYS A N 1
ATOM 778 C CA . LYS A 1 97 ? -13.764 -11.135 13.471 1.00 98.50 97 LYS A CA 1
ATOM 779 C C . LYS A 1 97 ? -13.171 -10.284 14.597 1.00 98.50 97 LYS A C 1
ATOM 781 O O . LYS A 1 97 ? -13.737 -10.229 15.679 1.00 98.50 97 LYS A O 1
ATOM 786 N N . ALA A 1 98 ? -12.078 -9.565 14.331 1.00 98.50 98 ALA A N 1
ATOM 787 C CA . ALA A 1 98 ? -11.450 -8.699 15.331 1.00 98.50 98 ALA A CA 1
ATOM 788 C C . ALA A 1 98 ? -12.375 -7.562 15.806 1.00 98.50 98 ALA A C 1
ATOM 790 O O . ALA A 1 98 ? -12.324 -7.152 16.965 1.00 98.50 98 ALA A O 1
ATOM 791 N N . TRP A 1 99 ? -13.218 -7.035 14.915 1.00 98.50 99 TRP A N 1
ATOM 792 C CA . TRP A 1 99 ? -14.220 -6.041 15.277 1.00 98.50 99 TRP A CA 1
ATOM 793 C C . TRP A 1 99 ? -15.320 -6.647 16.151 1.00 98.50 99 TRP A C 1
ATOM 795 O O . TRP A 1 99 ? -15.616 -6.097 17.210 1.00 98.50 99 TRP A O 1
ATOM 805 N N . ASP A 1 100 ? -15.890 -7.772 15.747 1.00 98.62 100 ASP A N 1
ATOM 806 C CA . ASP A 1 100 ? -17.022 -8.401 16.423 1.00 98.62 100 ASP A CA 1
ATOM 807 C C . ASP A 1 100 ? -16.605 -8.936 17.800 1.00 98.62 100 ASP A C 1
ATOM 809 O O . ASP A 1 100 ? -17.190 -8.567 18.816 1.00 98.62 100 ASP A O 1
ATOM 813 N N . GLU A 1 101 ? -15.510 -9.694 17.872 1.00 98.44 101 GLU A N 1
ATOM 814 C CA . GLU A 1 101 ? -14.976 -10.225 19.135 1.00 98.44 101 GLU A CA 1
ATOM 815 C C . GLU A 1 101 ? -14.441 -9.116 20.057 1.00 98.44 101 GLU A C 1
ATOM 817 O O . GLU A 1 101 ? -14.442 -9.255 21.278 1.00 98.44 101 GLU A O 1
ATOM 822 N N . GLY A 1 102 ? -14.022 -7.982 19.490 1.00 98.56 102 GLY A N 1
ATOM 823 C CA . GLY A 1 102 ? -13.590 -6.803 20.239 1.00 98.56 102 GLY A CA 1
ATOM 824 C C . GLY A 1 102 ? -14.729 -5.905 20.738 1.00 98.56 102 GLY A C 1
ATOM 825 O O . GLY A 1 102 ? -14.441 -4.853 21.313 1.00 98.56 102 GLY A O 1
ATOM 826 N N . ALA A 1 103 ? -16.002 -6.250 20.498 1.00 98.62 103 ALA A N 1
ATOM 827 C CA . ALA A 1 103 ? -17.147 -5.411 20.869 1.00 98.62 103 ALA A CA 1
ATOM 828 C C . ALA A 1 103 ? -17.186 -5.094 22.367 1.00 98.62 103 ALA A C 1
ATOM 830 O O . ALA A 1 103 ? -17.253 -3.922 22.742 1.00 98.62 103 ALA A O 1
ATOM 831 N N . TRP A 1 104 ? -17.008 -6.109 23.212 1.00 98.19 104 TRP A N 1
ATOM 832 C CA . TRP A 1 104 ? -17.044 -5.944 24.665 1.00 98.19 104 TRP A CA 1
ATOM 833 C C . TRP A 1 104 ? -15.965 -4.977 25.178 1.00 98.19 104 TRP A C 1
ATOM 835 O O . TRP A 1 104 ? -16.202 -4.240 26.131 1.00 98.19 104 TRP A O 1
ATOM 845 N N . VAL A 1 105 ? -14.788 -4.925 24.536 1.00 98.56 105 VAL A N 1
ATOM 846 C CA . VAL A 1 105 ? -13.715 -3.986 24.909 1.00 98.56 105 VAL A CA 1
ATOM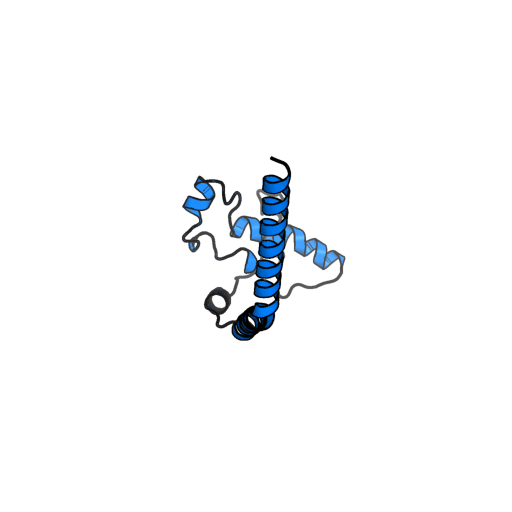 847 C C . VAL A 1 105 ? -14.150 -2.554 24.624 1.00 98.56 105 VAL A C 1
ATOM 849 O O . VAL A 1 105 ? -13.955 -1.665 25.455 1.00 98.56 105 VAL A O 1
ATOM 852 N N . ARG A 1 106 ? -14.761 -2.320 23.456 1.00 98.50 106 ARG A N 1
ATOM 853 C CA . ARG A 1 106 ? -15.275 -0.995 23.085 1.00 98.50 106 ARG A CA 1
ATOM 854 C C . ARG A 1 106 ? -16.392 -0.562 24.031 1.00 98.50 106 ARG A C 1
ATOM 856 O O . ARG A 1 106 ? -16.379 0.572 24.502 1.00 98.50 106 ARG A O 1
ATOM 863 N N . GLU A 1 107 ? -17.309 -1.467 24.357 1.00 98.50 107 GLU A N 1
ATOM 864 C CA . GLU A 1 107 ? -18.397 -1.220 25.309 1.00 98.50 107 GLU A CA 1
ATOM 865 C C . GLU A 1 107 ? -17.870 -0.930 26.719 1.00 98.50 107 GLU A C 1
ATOM 867 O O . GLU A 1 107 ? -18.282 0.047 27.348 1.00 98.50 107 GLU A O 1
ATOM 872 N N . ALA A 1 108 ? -16.898 -1.711 27.195 1.00 98.62 108 AL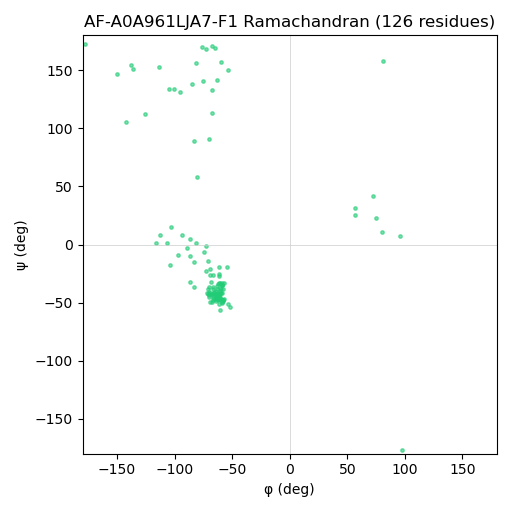A A N 1
ATOM 873 C CA . ALA A 1 108 ? -16.257 -1.495 28.486 1.00 98.62 108 ALA A CA 1
ATOM 874 C C . ALA A 1 108 ? -15.553 -0.132 28.551 1.00 98.62 108 ALA A C 1
ATOM 876 O O . ALA A 1 108 ? -15.689 0.585 29.546 1.00 98.62 108 ALA A O 1
ATOM 877 N N . ALA A 1 109 ? -14.841 0.255 27.488 1.00 98.38 109 ALA A N 1
ATOM 878 C CA . ALA A 1 109 ? -14.183 1.555 27.399 1.00 98.38 109 ALA A CA 1
ATOM 879 C C . ALA A 1 109 ? -15.195 2.712 27.456 1.00 98.38 109 ALA A C 1
ATOM 881 O O . ALA A 1 109 ? -14.997 3.661 28.218 1.00 98.38 109 ALA A O 1
ATOM 882 N N . LEU A 1 110 ? -16.306 2.610 26.717 1.00 98.44 110 LEU A N 1
ATOM 883 C CA . LEU A 1 110 ? -17.383 3.605 26.734 1.00 98.44 110 LEU A CA 1
ATOM 884 C C . LEU A 1 110 ? -18.036 3.714 28.117 1.00 98.44 110 LEU A C 1
ATOM 886 O O . LEU A 1 110 ? -18.168 4.815 28.653 1.00 98.44 110 LEU A O 1
ATOM 890 N N . ALA A 1 111 ? -18.377 2.583 28.737 1.00 98.44 111 ALA A N 1
ATOM 891 C CA . ALA A 1 111 ? -18.973 2.557 30.069 1.00 98.44 111 ALA A CA 1
ATOM 892 C C . ALA A 1 111 ? -18.022 3.116 31.142 1.00 98.44 111 ALA A C 1
ATOM 894 O O . ALA A 1 111 ? -18.448 3.823 32.058 1.00 98.44 111 ALA A O 1
ATOM 895 N N . HIS A 1 112 ? -16.721 2.825 31.042 1.00 98.06 112 HIS A N 1
ATOM 896 C CA . HIS A 1 112 ? -15.718 3.376 31.948 1.00 98.06 112 HIS A CA 1
ATOM 897 C C . HIS A 1 112 ? -15.590 4.897 31.795 1.00 98.06 112 HIS A C 1
ATOM 899 O O . HIS A 1 112 ? -15.604 5.615 32.799 1.00 98.06 112 HIS A O 1
ATOM 905 N N . ALA A 1 113 ? -15.501 5.388 30.556 1.00 98.12 113 ALA A N 1
ATOM 906 C CA . ALA A 1 113 ? -15.433 6.816 30.262 1.00 98.12 113 ALA A CA 1
ATOM 907 C C . ALA A 1 113 ? -16.663 7.558 30.805 1.00 98.12 113 ALA A C 1
ATOM 909 O O . ALA A 1 113 ? -16.521 8.606 31.437 1.00 98.12 113 ALA A O 1
ATOM 910 N N . GLU A 1 114 ? -17.854 6.976 30.654 1.00 98.00 114 GLU A N 1
ATOM 911 C CA . GLU A 1 114 ? -19.092 7.564 31.161 1.00 98.00 114 GLU A CA 1
ATOM 912 C C . GLU A 1 114 ?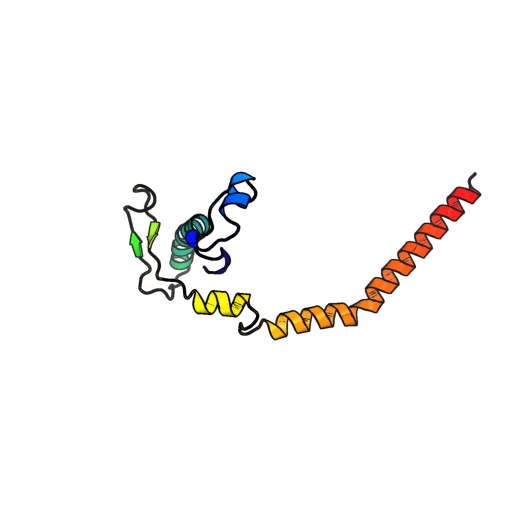 -19.105 7.679 32.690 1.00 98.00 114 GLU A C 1
ATOM 914 O O . GLU A 1 114 ? -19.340 8.759 33.233 1.00 98.00 114 GLU A O 1
ATOM 919 N N . LYS A 1 115 ? -18.721 6.613 33.403 1.00 97.75 115 LYS A N 1
ATOM 920 C CA . LYS A 1 115 ? -18.593 6.645 34.871 1.00 97.75 115 LYS A CA 1
ATOM 921 C C . LYS A 1 115 ? -17.605 7.707 35.352 1.00 97.75 115 LYS A C 1
ATOM 923 O O . LYS A 1 115 ? -17.776 8.258 36.439 1.00 97.75 115 LYS A O 1
ATOM 928 N N . ARG A 1 116 ? -16.531 7.959 34.599 1.00 97.19 116 ARG A N 1
ATOM 929 C CA . ARG A 1 116 ? -15.561 9.013 34.934 1.00 97.19 116 ARG A CA 1
ATOM 930 C C . ARG A 1 116 ? -16.141 10.402 34.703 1.00 97.19 116 ARG A C 1
ATOM 932 O O . ARG A 1 116 ? -15.949 11.266 35.554 1.00 97.19 116 ARG A O 1
ATOM 939 N N . ARG A 1 117 ? -16.865 10.600 33.600 1.00 97.25 117 ARG A N 1
ATOM 940 C CA . ARG A 1 117 ? -17.534 11.866 33.275 1.00 97.25 117 ARG A CA 1
ATOM 941 C C . ARG A 1 117 ? -18.544 12.250 34.355 1.00 97.25 117 ARG A C 1
ATOM 943 O O . ARG A 1 117 ? -18.483 13.356 34.878 1.00 97.25 117 ARG A O 1
ATOM 950 N N . GLN A 1 118 ? -19.390 11.303 34.756 1.00 96.81 118 GLN A N 1
ATOM 951 C CA . GLN A 1 118 ? -20.383 11.501 35.815 1.00 96.81 118 GLN A CA 1
ATOM 952 C C . GLN A 1 118 ? -19.731 11.843 37.157 1.00 96.81 118 GLN A C 1
ATOM 954 O O . GLN A 1 118 ? -20.159 12.780 37.823 1.00 96.81 118 GLN A O 1
ATOM 959 N N . ARG A 1 119 ? -18.651 11.143 37.535 1.00 96.38 119 ARG A N 1
ATOM 960 C CA . ARG A 1 119 ? -17.893 11.459 38.757 1.00 96.38 119 ARG A CA 1
ATOM 961 C C . ARG A 1 119 ? -17.286 12.859 38.728 1.00 96.38 119 ARG A C 1
ATOM 963 O O . ARG A 1 119 ? -17.371 13.565 39.724 1.00 96.38 119 ARG A O 1
ATOM 970 N N . ALA A 1 120 ? -16.700 13.265 37.603 1.00 95.38 120 ALA A N 1
ATOM 971 C CA . ALA A 1 120 ? -16.149 14.610 37.452 1.00 95.38 120 ALA A CA 1
ATOM 972 C C . ALA A 1 120 ? -17.243 15.687 37.546 1.00 95.38 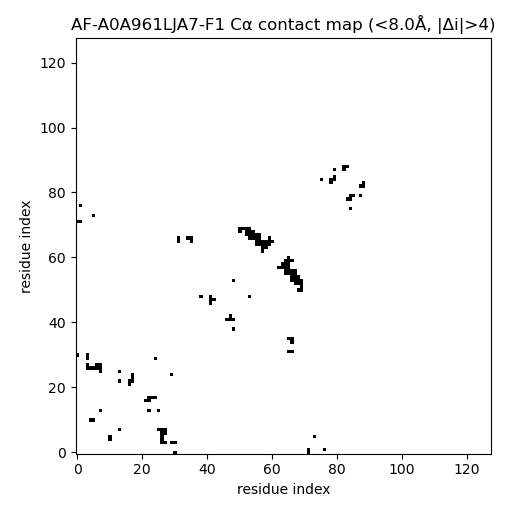120 ALA A C 1
ATOM 974 O O . ALA A 1 120 ? -17.044 16.711 38.192 1.00 95.38 120 ALA A O 1
ATOM 975 N N . GLN A 1 121 ? -18.413 15.438 36.952 1.00 94.81 121 GLN A N 1
ATOM 976 C CA . GLN A 1 121 ? -19.541 16.363 37.011 1.00 94.81 121 GLN A CA 1
ATOM 977 C C . GLN A 1 121 ? -20.149 16.455 38.415 1.00 94.81 121 GLN A C 1
ATOM 979 O O . GLN A 1 121 ? -20.406 17.557 38.886 1.00 94.81 121 GLN A O 1
ATOM 984 N N . ALA A 1 122 ? -20.304 15.328 39.113 1.00 93.44 122 ALA A N 1
ATOM 985 C CA . ALA A 1 122 ? -20.755 15.310 40.503 1.00 93.44 122 ALA A CA 1
ATOM 986 C C . ALA A 1 122 ? -19.775 16.041 41.434 1.00 93.44 122 ALA A C 1
ATOM 988 O O . ALA A 1 122 ? -20.204 16.815 42.282 1.00 93.44 122 ALA A O 1
ATOM 989 N N . ALA A 1 123 ? -18.463 15.850 41.246 1.00 92.69 123 ALA A N 1
ATOM 990 C CA . ALA A 1 123 ? -17.443 16.568 42.010 1.00 92.69 123 ALA A CA 1
ATOM 991 C C . ALA A 1 123 ? -17.478 18.083 41.756 1.00 92.69 123 ALA A C 1
ATOM 993 O O . ALA A 1 123 ? -17.262 18.854 42.682 1.00 92.69 123 ALA A O 1
ATOM 994 N N . LYS A 1 124 ? -17.776 18.506 40.520 1.00 91.56 124 LYS A N 1
ATOM 995 C CA . LYS A 1 124 ? -17.952 19.922 40.184 1.00 91.56 124 LYS A CA 1
ATOM 996 C C . LYS A 1 124 ? -19.183 20.519 40.873 1.00 91.56 124 LYS A C 1
ATOM 998 O O . LYS A 1 124 ? -19.057 21.564 41.487 1.00 91.56 124 LYS A O 1
ATOM 1003 N N . ILE A 1 125 ? -20.328 19.836 40.809 1.00 91.38 125 ILE A N 1
ATOM 1004 C CA . ILE A 1 125 ? -21.571 20.279 41.467 1.00 91.38 125 ILE A CA 1
ATOM 1005 C C . ILE A 1 125 ? -21.382 20.376 42.985 1.00 91.38 125 ILE A C 1
ATOM 1007 O O . ILE A 1 125 ? -21.872 21.307 43.597 1.00 91.38 125 ILE A O 1
ATOM 1011 N N . ALA A 1 126 ? -20.664 19.432 43.599 1.00 83.06 126 ALA A N 1
ATOM 1012 C CA . ALA A 1 126 ? -20.402 19.456 45.039 1.00 83.06 126 ALA A CA 1
ATOM 1013 C C . ALA A 1 126 ? -19.419 20.559 45.483 1.00 83.06 126 ALA A C 1
ATOM 1015 O O . ALA A 1 126 ? -19.283 20.791 46.682 1.00 83.06 126 ALA A O 1
ATOM 1016 N N . ALA A 1 127 ? -18.693 21.179 44.547 1.00 80.69 127 ALA A N 1
ATOM 1017 C CA . ALA A 1 127 ? -17.750 22.262 44.814 1.00 80.69 127 ALA A CA 1
ATOM 1018 C C . ALA A 1 127 ? -18.350 23.665 44.586 1.00 80.69 127 ALA A C 1
ATOM 1020 O O . ALA A 1 127 ? -17.688 24.650 44.916 1.00 80.69 127 ALA A O 1
ATOM 1021 N N . GLU A 1 128 ? -19.551 23.744 44.005 1.00 65.50 128 GLU A N 1
ATOM 1022 C CA . GLU A 1 128 ? -20.369 24.958 43.840 1.00 65.50 128 GLU A CA 1
ATOM 1023 C C . GLU A 1 128 ? -21.309 25.136 45.045 1.00 65.50 128 GLU A C 1
ATOM 1025 O O . GLU A 1 128 ? -21.477 26.300 45.474 1.00 65.50 128 GLU A O 1
#

Sequence (128 aa):
LMMFGPHDSDSQHGDQSMKWKIKRFSNDELRQKFVDATVPQGEFIGLTFPDPDLKWNADKNGGKGGYDFGAIDWDEFWNVVKGNGPMNRDRIAARRKAWDEGAWVREAALAHAEKRRQRAQAAKIAAE